Protein AF-A0A8J6AYV1-F1 (afdb_monomer_lite)

Foldseek 3Di:
DQWPDDDPVDTDGHDDQLPLVRVVVRVVVNVDDQADQDEAEDAQNLQQDAQVSSLVSLVSNVVRRVRYDYHYDHAAQLPDPVNVVVQVVCVVVVRGRNNRVQQRDPVSVVVSNVPD

Radius of gyration: 15.77 Å; chains: 1; bounding box: 35×33×42 Å

Organism: Eleutherodactylus coqui (NCBI:txid57060)

Structure (mmCIF, N/CA/C/O backbone):
data_AF-A0A8J6AYV1-F1
#
_entry.id   AF-A0A8J6AYV1-F1
#
loop_
_atom_site.group_PDB
_atom_site.id
_atom_site.type_symbol
_atom_site.label_atom_id
_atom_site.label_alt_id
_atom_site.label_comp_id
_atom_site.label_asym_id
_atom_site.label_entity_id
_atom_site.label_seq_id
_atom_site.pdbx_PDB_ins_code
_atom_site.Cartn_x
_atom_site.Cartn_y
_atom_site.Cartn_z
_atom_site.occupancy
_atom_site.B_iso_or_equiv
_atom_site.auth_seq_id
_atom_site.auth_comp_id
_atom_site.auth_asym_id
_atom_site.auth_atom_id
_atom_site.pdbx_PDB_model_num
ATOM 1 N N . ASP A 1 1 ? 9.248 10.010 -18.805 1.00 72.62 1 ASP A N 1
ATOM 2 C CA . ASP A 1 1 ? 10.232 9.045 -18.300 1.00 72.62 1 ASP A CA 1
ATOM 3 C C . ASP A 1 1 ? 10.097 9.008 -16.784 1.00 72.62 1 ASP A C 1
ATOM 5 O O . ASP A 1 1 ? 10.094 10.080 -16.189 1.00 72.62 1 ASP A O 1
ATOM 9 N N . SER A 1 2 ? 9.815 7.846 -16.189 1.00 89.81 2 SER A N 1
ATOM 10 C CA . SER A 1 2 ? 9.510 7.687 -14.750 1.00 89.81 2 SER A CA 1
ATOM 11 C C . SER A 1 2 ? 10.730 7.286 -13.918 1.00 89.81 2 SER A C 1
ATOM 13 O O . SER A 1 2 ? 10.676 7.320 -12.688 1.00 89.81 2 SER A O 1
ATOM 15 N N . ILE A 1 3 ? 11.827 6.891 -14.568 1.00 94.31 3 ILE A N 1
ATOM 16 C CA . ILE A 1 3 ? 13.072 6.505 -13.905 1.00 94.31 3 ILE A CA 1
ATOM 17 C C . ILE A 1 3 ? 13.834 7.778 -13.527 1.00 94.31 3 ILE A C 1
ATOM 19 O O . ILE A 1 3 ? 14.177 8.593 -14.379 1.00 94.31 3 ILE A O 1
ATOM 23 N N . VAL A 1 4 ? 14.090 7.950 -12.232 1.00 96.69 4 VAL A N 1
ATOM 24 C CA . VAL A 1 4 ? 14.807 9.103 -11.665 1.00 96.69 4 VAL A CA 1
ATOM 25 C C . VAL A 1 4 ? 16.291 8.786 -11.482 1.00 96.69 4 VAL A C 1
ATOM 27 O O . VAL A 1 4 ? 17.139 9.655 -11.673 1.00 96.69 4 VAL A O 1
ATOM 30 N N . LEU A 1 5 ? 16.612 7.540 -11.118 1.00 96.62 5 LEU A N 1
ATOM 31 C CA . LEU A 1 5 ? 17.982 7.053 -10.984 1.00 96.62 5 LEU A CA 1
ATOM 32 C C . LEU A 1 5 ? 18.072 5.613 -11.481 1.00 96.62 5 LEU A C 1
ATOM 34 O O . LEU A 1 5 ? 17.227 4.787 -11.136 1.00 96.62 5 LEU A O 1
ATOM 38 N N . ASP A 1 6 ? 19.116 5.328 -12.255 1.00 96.69 6 ASP A N 1
ATOM 39 C CA . ASP A 1 6 ? 19.379 4.013 -12.827 1.00 96.69 6 ASP A CA 1
ATOM 40 C C . ASP A 1 6 ? 20.814 3.568 -12.520 1.00 96.69 6 ASP A C 1
ATOM 42 O O . ASP A 1 6 ? 21.784 4.228 -12.898 1.00 96.69 6 ASP A O 1
ATOM 46 N N . SER A 1 7 ? 20.941 2.452 -11.809 1.00 96.12 7 SER A N 1
ATOM 47 C CA . SER A 1 7 ? 22.194 1.753 -11.550 1.00 96.12 7 SER A CA 1
ATOM 48 C C . SER A 1 7 ? 21.985 0.238 -11.710 1.00 96.12 7 SER A C 1
ATOM 50 O O . SER A 1 7 ? 20.839 -0.218 -11.683 1.00 96.12 7 SER A O 1
ATOM 52 N N . PRO A 1 8 ? 23.061 -0.562 -11.837 1.00 94.19 8 PRO A N 1
ATOM 53 C CA . PRO A 1 8 ? 22.943 -2.001 -12.086 1.00 94.19 8 PRO A CA 1
ATOM 54 C C . PRO A 1 8 ? 22.059 -2.753 -11.078 1.00 94.19 8 PRO A C 1
ATOM 56 O O . PRO A 1 8 ? 21.262 -3.593 -11.488 1.00 94.19 8 PRO A O 1
ATOM 59 N N . ASP A 1 9 ? 22.154 -2.405 -9.790 1.00 95.25 9 ASP A N 1
ATOM 60 C CA . ASP A 1 9 ? 21.478 -3.114 -8.691 1.00 95.25 9 ASP A CA 1
ATOM 61 C C . ASP A 1 9 ? 20.380 -2.280 -8.007 1.00 95.25 9 ASP A C 1
ATOM 63 O O . ASP A 1 9 ? 19.752 -2.727 -7.047 1.00 95.25 9 ASP A O 1
ATOM 67 N N . TYR A 1 10 ? 20.147 -1.047 -8.466 1.00 96.88 10 TYR A N 1
ATOM 68 C CA . TYR A 1 10 ? 19.178 -0.139 -7.857 1.00 96.88 10 TYR A CA 1
ATOM 69 C C . TYR A 1 10 ? 18.582 0.823 -8.881 1.00 96.88 10 TYR A C 1
ATOM 71 O O . TYR A 1 10 ? 19.307 1.509 -9.605 1.00 96.88 10 TYR A O 1
ATOM 79 N N . LYS A 1 11 ? 17.252 0.920 -8.879 1.00 97.06 11 LYS A N 1
ATOM 80 C CA . LYS A 1 11 ? 16.487 1.863 -9.694 1.00 97.06 11 LYS A CA 1
ATOM 81 C C . LYS A 1 11 ? 15.528 2.648 -8.802 1.00 97.06 11 LYS A C 1
ATOM 83 O O . LYS A 1 11 ? 14.810 2.057 -7.997 1.00 97.06 11 LYS A O 1
ATOM 88 N N . LEU A 1 12 ? 15.500 3.970 -8.965 1.00 97.88 12 LEU A N 1
ATOM 89 C CA . LEU A 1 12 ? 14.529 4.859 -8.324 1.00 97.88 12 LEU A CA 1
ATOM 90 C C . LEU A 1 12 ? 13.486 5.283 -9.354 1.00 97.88 12 LEU A C 1
ATOM 92 O O . LEU A 1 12 ? 13.837 5.837 -10.396 1.00 97.88 12 LEU A O 1
ATOM 96 N N . ILE A 1 13 ? 12.211 5.054 -9.050 1.00 97.88 13 ILE A N 1
ATOM 97 C CA . ILE A 1 13 ? 11.095 5.295 -9.966 1.00 97.88 13 ILE A CA 1
ATOM 98 C C . ILE A 1 13 ? 10.098 6.235 -9.290 1.00 97.88 13 ILE A C 1
ATOM 100 O O . ILE A 1 13 ? 9.640 5.966 -8.181 1.00 97.88 13 ILE A O 1
ATOM 104 N N . GLY A 1 14 ? 9.764 7.337 -9.960 1.00 97.75 14 GLY A N 1
ATOM 105 C CA . GLY A 1 14 ? 8.709 8.252 -9.537 1.00 97.75 14 GLY A CA 1
ATOM 106 C C . GLY A 1 14 ? 7.379 7.860 -10.173 1.00 97.75 14 GLY A C 1
ATOM 107 O O . GLY A 1 14 ? 7.222 7.983 -11.387 1.00 97.75 14 GLY A O 1
ATOM 108 N N . VAL A 1 15 ? 6.426 7.396 -9.365 1.00 97.38 15 VAL A N 1
ATOM 109 C CA . VAL A 1 15 ? 5.090 6.993 -9.826 1.00 97.38 15 VAL A CA 1
ATOM 110 C C . VAL A 1 15 ? 4.059 7.117 -8.700 1.00 97.38 15 VAL A C 1
ATOM 112 O O . VAL A 1 15 ? 4.396 6.933 -7.530 1.00 97.38 15 VAL A O 1
ATOM 115 N N . ASP A 1 16 ? 2.807 7.443 -9.040 1.00 96.94 16 ASP A N 1
ATOM 116 C CA . ASP A 1 16 ? 1.682 7.348 -8.101 1.00 96.94 16 ASP A CA 1
ATOM 117 C C . ASP A 1 16 ? 1.295 5.873 -7.940 1.00 96.94 16 ASP A C 1
ATOM 119 O O . ASP A 1 16 ? 0.792 5.253 -8.872 1.00 96.94 16 ASP A O 1
ATOM 123 N N . LEU A 1 17 ? 1.501 5.315 -6.745 1.00 97.12 17 LEU A N 1
ATOM 124 C CA . LEU A 1 17 ? 1.158 3.923 -6.446 1.00 97.12 17 LEU A CA 1
ATOM 125 C C . LEU A 1 17 ? -0.330 3.619 -6.625 1.00 97.12 17 LEU A C 1
ATOM 127 O O . LEU A 1 17 ? -0.684 2.474 -6.870 1.00 97.12 17 LEU A O 1
ATOM 131 N 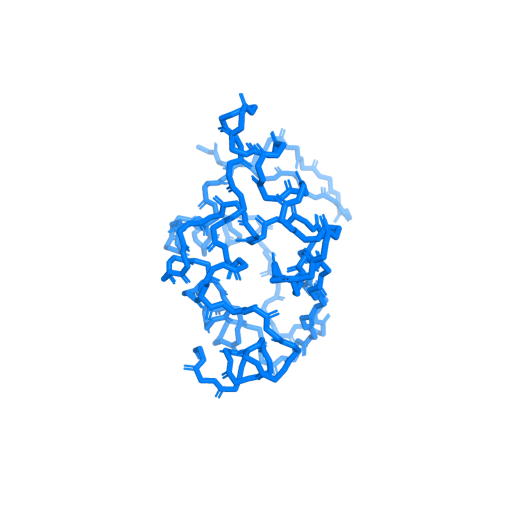N . GLY A 1 18 ? -1.214 4.608 -6.487 1.00 95.62 18 GLY A N 1
ATOM 132 C CA . GLY A 1 18 ? -2.641 4.376 -6.672 1.00 95.62 18 GLY A CA 1
ATOM 133 C C . GLY A 1 18 ? -3.060 4.235 -8.138 1.00 95.62 18 GLY A C 1
ATOM 134 O O . GLY A 1 18 ? -4.245 4.025 -8.391 1.00 95.62 18 GLY A O 1
ATOM 135 N N . ASP A 1 19 ? -2.159 4.459 -9.093 1.00 97.56 19 ASP A N 1
ATOM 136 C CA . ASP A 1 19 ? -2.364 4.209 -10.519 1.00 97.56 19 ASP A CA 1
ATOM 137 C C . ASP A 1 19 ? -1.550 2.969 -10.910 1.00 97.56 19 ASP A C 1
ATOM 139 O O . ASP A 1 19 ? -0.360 3.035 -11.228 1.00 97.56 19 ASP A O 1
ATOM 143 N N . VAL A 1 20 ? -2.195 1.805 -10.814 1.00 98.00 20 VAL A N 1
ATOM 144 C CA . VAL A 1 20 ? -1.535 0.511 -11.029 1.00 98.00 20 VAL A CA 1
ATOM 145 C C . VAL A 1 20 ? -1.085 0.308 -12.478 1.00 98.00 20 VAL A C 1
ATOM 147 O O . VAL A 1 20 ? -0.098 -0.388 -12.705 1.00 98.00 20 VAL A O 1
ATOM 150 N N . ASP A 1 21 ? -1.739 0.951 -13.447 1.00 97.81 21 ASP A N 1
ATOM 151 C CA . ASP A 1 21 ? -1.356 0.871 -14.860 1.00 97.81 21 ASP A CA 1
ATOM 152 C C . ASP A 1 21 ? -0.085 1.692 -15.125 1.00 97.81 21 ASP A C 1
ATOM 154 O O . ASP A 1 21 ? 0.837 1.238 -15.819 1.00 97.81 21 ASP A O 1
ATOM 158 N N . ALA A 1 22 ? 0.006 2.883 -14.521 1.00 97.56 22 ALA A N 1
ATOM 159 C CA . ALA A 1 22 ? 1.224 3.686 -14.543 1.00 97.56 22 ALA A CA 1
ATOM 160 C C . ALA A 1 22 ? 2.379 2.980 -13.816 1.00 97.56 22 ALA A C 1
ATOM 162 O O . ALA A 1 22 ? 3.507 2.983 -14.315 1.00 97.56 22 ALA A O 1
ATOM 163 N N . LEU A 1 23 ? 2.105 2.339 -12.674 1.00 97.62 23 LEU A N 1
ATOM 164 C CA . LEU A 1 23 ? 3.080 1.546 -11.921 1.00 97.62 23 LEU A CA 1
ATOM 165 C C . LEU A 1 23 ? 3.617 0.363 -12.740 1.00 97.62 23 LEU A C 1
ATOM 167 O O . LEU A 1 23 ? 4.836 0.192 -12.817 1.00 97.62 23 LEU A O 1
ATOM 171 N N . ASP A 1 24 ? 2.742 -0.418 -13.384 1.00 97.75 24 ASP A N 1
ATOM 172 C CA . ASP A 1 24 ? 3.143 -1.549 -14.234 1.00 97.75 24 ASP A CA 1
ATOM 173 C C . ASP A 1 24 ? 4.041 -1.082 -15.384 1.00 97.75 24 ASP A C 1
ATOM 175 O O . ASP A 1 24 ? 5.137 -1.610 -15.585 1.00 97.75 24 ASP A O 1
ATOM 179 N N . SER A 1 25 ? 3.616 -0.020 -16.074 1.00 97.56 25 SER A N 1
ATOM 180 C CA . SER A 1 25 ? 4.352 0.572 -17.193 1.00 97.56 25 SER A CA 1
ATOM 181 C C . SER A 1 25 ? 5.727 1.089 -16.763 1.00 97.56 25 SER A C 1
ATOM 183 O O . SER A 1 25 ? 6.724 0.855 -17.449 1.00 97.56 25 SER A O 1
ATOM 185 N N . ALA A 1 26 ? 5.802 1.762 -15.611 1.00 97.31 26 ALA A N 1
ATOM 186 C CA . ALA A 1 26 ? 7.044 2.307 -15.074 1.00 97.31 26 ALA A CA 1
ATOM 187 C C . ALA A 1 26 ? 8.037 1.204 -14.675 1.00 97.31 26 ALA A C 1
ATOM 189 O O . ALA A 1 26 ? 9.230 1.311 -14.961 1.00 97.31 26 ALA A O 1
ATOM 190 N N . LEU A 1 27 ? 7.554 0.124 -14.057 1.00 97.12 27 LEU A N 1
ATOM 191 C CA . LEU A 1 27 ? 8.382 -1.026 -13.690 1.00 97.12 27 LEU A CA 1
ATOM 192 C C . LEU A 1 27 ? 8.833 -1.833 -14.914 1.00 97.12 27 LEU A C 1
ATOM 194 O O . LEU A 1 27 ? 9.982 -2.275 -14.968 1.00 97.12 27 LEU A O 1
ATOM 198 N N . ALA A 1 28 ? 7.970 -1.983 -15.922 1.00 96.44 28 ALA A N 1
ATOM 199 C CA . ALA A 1 28 ? 8.332 -2.602 -17.194 1.00 96.44 28 ALA A CA 1
ATOM 200 C C . ALA A 1 28 ? 9.422 -1.799 -17.922 1.00 96.44 28 ALA A C 1
ATOM 202 O O . ALA A 1 28 ? 10.399 -2.382 -18.394 1.00 96.44 28 ALA A O 1
ATOM 203 N N . ALA A 1 29 ? 9.306 -0.466 -17.955 1.00 95.75 29 ALA A N 1
ATOM 204 C CA . ALA A 1 29 ? 10.335 0.420 -18.504 1.00 95.75 29 ALA A CA 1
ATOM 205 C C . ALA A 1 29 ? 11.664 0.319 -17.734 1.00 95.75 29 ALA A C 1
ATOM 207 O O . ALA A 1 29 ? 12.736 0.411 -18.326 1.00 95.75 29 ALA A O 1
ATOM 208 N N . ALA A 1 30 ? 11.599 0.049 -16.428 1.00 95.75 30 ALA A N 1
ATOM 209 C CA . ALA A 1 30 ? 12.755 -0.232 -15.583 1.00 95.75 30 ALA A CA 1
ATOM 210 C C . ALA A 1 30 ? 13.327 -1.655 -15.753 1.00 95.75 30 ALA A C 1
ATOM 212 O O . ALA A 1 30 ? 14.235 -2.032 -15.011 1.00 95.75 30 ALA A O 1
ATOM 213 N N . ALA A 1 31 ? 12.834 -2.435 -16.721 1.00 94.50 31 ALA A N 1
ATOM 214 C CA . ALA A 1 31 ? 13.286 -3.789 -17.033 1.00 94.50 31 ALA A CA 1
ATOM 215 C C . ALA A 1 31 ? 13.226 -4.758 -15.835 1.00 94.50 31 ALA A C 1
ATOM 217 O O . ALA A 1 31 ? 14.094 -5.621 -15.674 1.00 94.50 31 ALA A O 1
ATOM 218 N N . ILE A 1 32 ? 12.201 -4.629 -14.983 1.00 9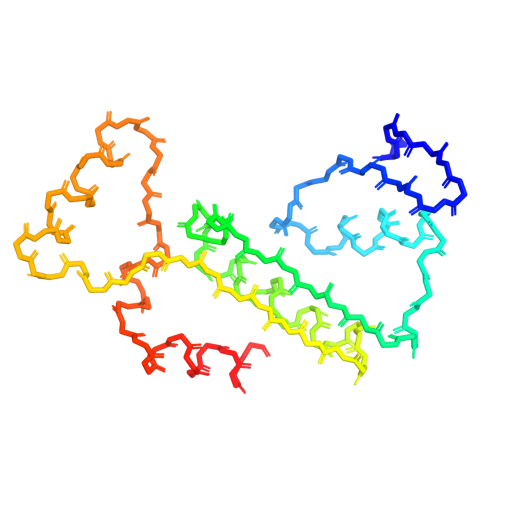5.25 32 ILE A N 1
ATOM 219 C CA . ILE A 1 32 ? 11.987 -5.574 -13.883 1.00 95.25 32 ILE A CA 1
ATOM 220 C C . ILE A 1 32 ? 11.772 -7.000 -14.419 1.00 95.25 32 ILE A C 1
ATOM 222 O O . ILE A 1 32 ? 11.135 -7.215 -15.452 1.00 95.25 32 ILE A O 1
ATOM 226 N N . THR A 1 33 ? 12.285 -7.996 -13.698 1.00 95.19 33 THR A N 1
ATOM 227 C CA . THR A 1 33 ? 12.050 -9.413 -14.007 1.00 95.19 33 THR A CA 1
ATOM 228 C C . THR A 1 33 ? 10.892 -9.933 -13.164 1.00 95.19 33 THR A C 1
ATOM 230 O O . THR A 1 33 ? 11.034 -10.106 -11.961 1.00 95.19 33 THR A O 1
ATOM 233 N N . TRP A 1 34 ? 9.745 -10.198 -13.783 1.00 95.62 34 TRP A N 1
ATOM 234 C CA . TRP A 1 34 ? 8.512 -10.543 -13.061 1.00 95.62 34 TRP A CA 1
ATOM 235 C C . TRP A 1 34 ? 8.518 -11.940 -12.418 1.00 95.62 34 TRP A C 1
ATOM 237 O O . TRP A 1 34 ? 7.888 -12.148 -11.383 1.00 95.62 34 TRP A O 1
ATOM 247 N N . ASP A 1 35 ? 9.250 -12.894 -13.000 1.00 95.12 35 ASP A N 1
ATOM 248 C CA . ASP A 1 35 ? 9.230 -14.302 -12.572 1.00 95.12 35 ASP A CA 1
ATOM 249 C C . ASP A 1 35 ? 10.209 -14.627 -11.430 1.00 95.12 35 ASP A C 1
ATOM 251 O O . ASP A 1 35 ? 10.226 -15.752 -10.913 1.00 95.12 35 ASP A O 1
ATOM 255 N N . CYS A 1 36 ? 11.046 -13.670 -11.017 1.00 95.94 36 CYS A N 1
ATOM 256 C CA . CYS A 1 36 ? 11.993 -13.896 -9.932 1.00 95.94 36 CYS A CA 1
ATOM 257 C C . CYS A 1 36 ? 11.300 -13.822 -8.555 1.00 95.94 36 CYS A C 1
ATOM 259 O O . CYS A 1 36 ? 10.280 -13.142 -8.392 1.00 95.94 36 CYS A O 1
ATOM 261 N N . PRO A 1 37 ? 11.828 -14.520 -7.529 1.00 97.94 37 PRO A N 1
ATOM 262 C CA . PRO A 1 37 ? 11.355 -14.343 -6.163 1.00 97.94 37 PRO A CA 1
ATOM 263 C C . PRO A 1 37 ? 11.431 -12.869 -5.753 1.00 97.94 37 PRO A C 1
ATOM 265 O O . PRO A 1 37 ? 12.520 -12.303 -5.703 1.00 97.94 37 PRO A O 1
ATOM 268 N N . THR A 1 38 ? 10.281 -12.263 -5.461 1.00 98.19 38 THR A N 1
ATOM 269 C CA . THR A 1 38 ? 10.178 -10.817 -5.217 1.00 98.19 38 THR A CA 1
ATOM 270 C C . THR A 1 38 ? 9.637 -10.540 -3.819 1.00 98.19 38 THR A C 1
ATOM 272 O O . THR A 1 38 ? 8.624 -11.103 -3.402 1.00 98.19 38 THR A O 1
ATOM 275 N N . LEU A 1 39 ? 10.298 -9.649 -3.085 1.00 98.38 39 LEU A N 1
ATOM 276 C CA . LEU A 1 39 ? 9.776 -9.083 -1.845 1.00 98.38 39 LEU A CA 1
ATOM 277 C C . LEU A 1 39 ? 9.173 -7.711 -2.150 1.00 98.38 39 LEU A C 1
ATOM 279 O O . LEU A 1 39 ? 9.879 -6.827 -2.627 1.00 98.38 39 LEU A O 1
ATOM 283 N N . LEU A 1 40 ? 7.892 -7.530 -1.839 1.00 98.44 40 LEU A N 1
ATOM 284 C CA . LEU A 1 40 ? 7.240 -6.225 -1.827 1.00 98.44 40 LEU A CA 1
ATOM 285 C C . LEU A 1 40 ? 7.120 -5.751 -0.381 1.00 98.44 40 LEU A C 1
ATOM 287 O O . LEU A 1 40 ? 6.624 -6.488 0.472 1.00 98.44 40 LEU A O 1
ATOM 291 N N . LEU A 1 41 ? 7.573 -4.530 -0.112 1.00 98.56 41 LEU A N 1
ATOM 292 C CA . LEU A 1 41 ? 7.543 -3.923 1.214 1.00 98.56 41 LEU A CA 1
ATOM 293 C C . LEU A 1 41 ? 6.743 -2.622 1.166 1.00 98.56 41 LEU A C 1
ATOM 295 O O . LEU A 1 41 ? 7.103 -1.697 0.441 1.00 98.56 41 LEU A O 1
ATOM 299 N N . ALA A 1 42 ? 5.685 -2.548 1.970 1.00 98.25 42 ALA A N 1
ATOM 300 C CA . ALA A 1 42 ? 4.945 -1.321 2.225 1.00 98.25 42 ALA A CA 1
ATOM 301 C C . ALA A 1 42 ? 5.053 -0.971 3.714 1.00 98.25 42 ALA A C 1
ATOM 303 O O . ALA A 1 42 ? 4.322 -1.503 4.552 1.00 98.25 42 ALA A O 1
ATOM 304 N N . GLU A 1 43 ? 5.985 -0.080 4.039 1.00 98.38 43 GLU A N 1
ATOM 305 C CA . GLU A 1 43 ? 6.255 0.368 5.405 1.00 98.38 43 GLU A CA 1
ATOM 306 C C . GLU A 1 43 ? 5.608 1.736 5.652 1.00 98.38 43 GLU A C 1
ATOM 308 O O . GLU A 1 43 ? 6.128 2.769 5.241 1.00 98.38 43 GLU A O 1
ATOM 313 N N . VAL A 1 44 ? 4.436 1.733 6.292 1.00 97.56 44 VAL A N 1
ATOM 314 C CA . VAL A 1 44 ? 3.582 2.909 6.534 1.00 97.56 44 VAL A CA 1
ATOM 315 C C . VAL A 1 44 ? 3.292 3.670 5.233 1.00 97.56 44 VAL A C 1
ATOM 317 O O . VAL A 1 44 ? 3.456 4.882 5.142 1.00 97.56 44 VAL A O 1
ATOM 320 N N . VAL A 1 45 ? 2.887 2.935 4.191 1.00 97.69 45 VAL A N 1
ATOM 321 C CA . VAL A 1 45 ? 2.600 3.491 2.854 1.00 97.69 45 VAL A CA 1
ATOM 322 C C . VAL A 1 45 ? 1.111 3.408 2.531 1.00 97.69 45 VAL A C 1
ATOM 324 O O . VAL A 1 45 ? 0.453 4.432 2.340 1.00 97.69 45 VAL A O 1
ATOM 327 N N . LEU A 1 46 ? 0.558 2.189 2.494 1.00 97.88 46 LEU A N 1
ATOM 328 C CA . LEU A 1 46 ? -0.817 1.957 2.038 1.00 97.88 46 LEU A CA 1
ATOM 329 C C . LEU A 1 46 ? -1.857 2.628 2.942 1.00 97.88 46 LEU A C 1
ATOM 331 O O . LEU A 1 46 ? -2.937 2.974 2.471 1.00 97.88 46 LEU A O 1
ATOM 335 N N . CYS A 1 47 ? -1.533 2.869 4.213 1.00 97.31 47 CYS A N 1
ATOM 336 C CA . CYS A 1 47 ? -2.407 3.524 5.180 1.00 97.31 47 CYS A CA 1
ATOM 337 C C . CYS A 1 47 ? -2.855 4.935 4.789 1.00 97.31 47 CYS A C 1
ATOM 339 O O . CYS A 1 47 ? -3.905 5.371 5.256 1.00 97.31 47 CYS A O 1
ATOM 341 N N . TYR A 1 48 ? -2.107 5.644 3.940 1.00 97.31 48 TYR A N 1
ATOM 342 C CA . TYR A 1 48 ? -2.448 7.005 3.504 1.00 97.31 48 TYR A CA 1
ATOM 343 C C . TYR A 1 48 ? -3.272 7.056 2.217 1.00 97.31 48 TYR A C 1
ATOM 345 O O . TYR A 1 48 ? -3.847 8.095 1.883 1.00 97.31 48 TYR A O 1
ATOM 353 N N . MET A 1 49 ? -3.314 5.954 1.476 1.00 97.38 49 MET A N 1
ATOM 354 C CA . MET A 1 49 ? -4.000 5.864 0.195 1.00 97.38 49 MET A CA 1
ATOM 355 C C . MET A 1 49 ? -5.506 5.692 0.386 1.00 97.38 49 MET A C 1
ATOM 357 O O . MET A 1 49 ? -5.985 5.310 1.451 1.00 97.38 49 MET A O 1
ATOM 361 N N . ASP A 1 50 ? -6.274 5.935 -0.674 1.00 97.00 50 ASP A N 1
ATOM 362 C CA . ASP A 1 50 ? -7.656 5.471 -0.699 1.00 97.00 50 ASP A CA 1
ATOM 363 C C . ASP A 1 50 ? -7.711 3.935 -0.481 1.00 97.00 50 ASP A C 1
ATOM 365 O O . ASP A 1 50 ? -6.904 3.212 -1.085 1.00 97.00 50 ASP A O 1
ATOM 369 N N . PRO A 1 51 ? -8.607 3.411 0.381 1.00 96.75 51 PRO A N 1
ATOM 370 C CA . PRO A 1 51 ? -8.659 1.981 0.686 1.00 96.75 51 PRO A CA 1
ATOM 371 C C . PRO A 1 51 ? -8.914 1.089 -0.534 1.00 96.75 51 PRO A C 1
ATOM 373 O O . PRO A 1 51 ? -8.369 -0.014 -0.583 1.00 96.75 51 PRO A O 1
ATOM 376 N N . ALA A 1 52 ? -9.685 1.549 -1.527 1.00 97.12 52 ALA A N 1
ATOM 377 C CA . ALA A 1 52 ? -9.903 0.791 -2.757 1.00 97.12 52 ALA A CA 1
ATOM 378 C C . ALA A 1 52 ? -8.617 0.761 -3.591 1.00 97.12 52 ALA A C 1
ATOM 380 O O . ALA A 1 52 ? -8.080 -0.315 -3.835 1.00 97.12 52 ALA A O 1
ATOM 381 N N . ARG A 1 53 ? -8.025 1.932 -3.876 1.00 97.94 53 ARG A N 1
ATOM 382 C CA . ARG A 1 53 ? -6.778 2.028 -4.667 1.00 97.94 53 ARG A CA 1
ATOM 383 C C . ARG A 1 53 ? -5.621 1.244 -4.048 1.00 97.94 53 ARG A C 1
ATOM 385 O O . ARG A 1 53 ? -4.854 0.594 -4.744 1.00 97.94 53 ARG A O 1
ATOM 392 N N . SER A 1 54 ? -5.469 1.286 -2.727 1.00 97.75 54 SER A N 1
ATOM 393 C CA . SER A 1 54 ? -4.415 0.513 -2.056 1.00 97.75 54 SER A CA 1
ATOM 394 C C . SER A 1 54 ? -4.690 -0.988 -2.030 1.00 97.75 54 SER A C 1
ATOM 396 O O . SER A 1 54 ? -3.756 -1.776 -1.932 1.00 97.75 54 SER A O 1
ATOM 398 N N . THR A 1 55 ? -5.955 -1.405 -2.102 1.00 98.12 55 THR A N 1
ATOM 399 C CA . THR A 1 55 ? -6.315 -2.817 -2.301 1.00 98.12 55 THR A CA 1
ATOM 400 C C . THR A 1 55 ? -6.018 -3.246 -3.737 1.00 98.12 55 THR A C 1
ATOM 402 O O . THR A 1 55 ? -5.441 -4.314 -3.926 1.00 98.12 55 THR A O 1
ATOM 405 N N . ASP A 1 56 ? -6.252 -2.376 -4.723 1.00 98.25 56 ASP A N 1
ATOM 406 C CA . ASP A 1 56 ? -5.868 -2.627 -6.117 1.00 98.25 56 ASP A CA 1
ATOM 407 C C . ASP A 1 56 ? -4.358 -2.851 -6.266 1.00 98.25 56 ASP A C 1
ATOM 409 O O . ASP A 1 56 ? -3.953 -3.738 -7.013 1.00 98.25 56 ASP A O 1
ATOM 413 N N . VAL A 1 57 ? -3.516 -2.123 -5.516 1.00 98.44 57 VAL A N 1
ATOM 414 C CA . VAL A 1 57 ? -2.056 -2.357 -5.477 1.00 98.44 57 VAL A CA 1
ATOM 415 C C . VAL A 1 57 ? -1.721 -3.764 -4.984 1.00 98.44 57 VAL A C 1
ATOM 417 O O . VAL A 1 57 ? -0.863 -4.432 -5.564 1.00 98.44 57 VAL A O 1
ATOM 420 N N . ILE A 1 58 ? -2.394 -4.239 -3.931 1.00 98.38 58 ILE A N 1
ATOM 421 C CA . ILE A 1 58 ? -2.181 -5.594 -3.403 1.00 98.38 58 ILE A CA 1
ATOM 422 C C . ILE A 1 58 ? -2.563 -6.623 -4.472 1.00 98.38 58 ILE A C 1
ATOM 424 O O . ILE A 1 58 ? -1.736 -7.466 -4.826 1.00 98.38 58 ILE A O 1
ATOM 428 N N . GLY A 1 59 ? -3.763 -6.511 -5.045 1.00 98.19 59 GLY A N 1
ATOM 429 C CA . GLY A 1 59 ? -4.246 -7.423 -6.081 1.00 98.19 59 GLY A CA 1
ATOM 430 C C . GLY A 1 59 ? -3.377 -7.404 -7.339 1.00 98.19 59 GLY A C 1
ATOM 431 O O . GLY A 1 59 ? -3.031 -8.452 -7.889 1.00 98.19 59 GLY A O 1
ATOM 432 N N . TRP A 1 60 ? -2.961 -6.216 -7.783 1.00 98.31 60 TRP A N 1
ATOM 433 C CA . TRP A 1 60 ? -2.022 -6.046 -8.891 1.00 98.31 60 TRP A CA 1
ATOM 434 C C . TRP A 1 60 ? -0.701 -6.761 -8.601 1.00 98.31 60 TRP A C 1
ATOM 436 O O . TRP A 1 60 ? -0.245 -7.550 -9.429 1.00 98.31 60 TRP A O 1
ATOM 446 N N . SER A 1 61 ? -0.128 -6.578 -7.408 1.00 97.75 61 SER A N 1
ATOM 447 C CA . SER A 1 61 ? 1.141 -7.215 -7.053 1.00 97.75 61 SER A CA 1
ATOM 448 C C . SER A 1 61 ? 1.050 -8.744 -7.043 1.00 97.75 61 SER A C 1
ATOM 450 O O . SER A 1 61 ? 1.949 -9.415 -7.552 1.00 97.75 61 SER A O 1
ATOM 452 N N . ALA A 1 62 ? -0.062 -9.299 -6.552 1.00 96.81 62 ALA A N 1
ATOM 453 C CA . ALA A 1 62 ? -0.307 -10.736 -6.546 1.00 96.81 62 ALA A CA 1
ATOM 454 C C . ALA A 1 62 ? -0.421 -11.306 -7.970 1.00 96.81 62 ALA A C 1
ATOM 456 O O . ALA A 1 62 ? 0.100 -12.386 -8.247 1.00 96.81 62 ALA A O 1
ATOM 457 N N . ARG A 1 63 ? -1.055 -10.567 -8.893 1.00 96.88 63 ARG A N 1
ATOM 458 C CA . ARG A 1 63 ? -1.149 -10.953 -10.311 1.00 96.88 63 ARG A CA 1
ATOM 459 C C . ARG A 1 63 ? 0.191 -10.852 -11.032 1.00 96.88 63 ARG A C 1
ATOM 461 O O . ARG A 1 63 ? 0.474 -11.673 -11.901 1.00 96.88 63 ARG A O 1
ATOM 468 N N . ARG A 1 64 ? 0.994 -9.835 -10.709 1.00 97.25 64 ARG A N 1
ATOM 469 C CA . ARG A 1 64 ? 2.197 -9.507 -11.478 1.00 97.25 64 ARG A CA 1
ATOM 470 C C . ARG A 1 64 ? 3.448 -10.254 -11.029 1.00 97.25 64 ARG A C 1
ATOM 472 O O . ARG A 1 64 ? 4.297 -10.542 -11.868 1.00 97.25 64 ARG A O 1
ATOM 479 N N . PHE A 1 65 ? 3.534 -10.609 -9.749 1.00 97.38 65 PHE A N 1
ATOM 480 C CA . PHE A 1 65 ? 4.663 -11.334 -9.171 1.00 97.38 65 PHE A CA 1
ATOM 481 C C . PHE A 1 65 ? 4.218 -12.711 -8.649 1.00 97.38 65 PHE A C 1
ATOM 483 O O . PHE A 1 65 ? 3.888 -12.843 -7.464 1.00 97.38 65 PHE A O 1
ATOM 490 N N . PRO A 1 66 ? 4.246 -13.771 -9.483 1.00 95.31 66 PRO A N 1
ATOM 491 C CA . PRO A 1 66 ? 3.732 -15.096 -9.117 1.00 95.31 66 PRO A CA 1
ATOM 492 C C . PRO A 1 66 ? 4.498 -15.756 -7.959 1.00 95.31 66 PRO A C 1
ATOM 494 O O . PRO A 1 66 ? 3.985 -16.654 -7.293 1.00 95.31 66 PRO A O 1
ATOM 497 N N . ARG A 1 67 ? 5.740 -15.325 -7.708 1.00 96.75 67 ARG A N 1
ATOM 498 C CA . ARG A 1 67 ? 6.609 -15.820 -6.631 1.00 96.75 67 ARG A CA 1
ATOM 499 C C . ARG A 1 67 ? 6.952 -14.704 -5.650 1.00 96.75 67 ARG A C 1
ATOM 501 O O . ARG A 1 67 ? 8.125 -14.402 -5.438 1.00 96.75 67 ARG A O 1
ATOM 508 N N . SER A 1 68 ? 5.939 -14.083 -5.060 1.00 97.12 68 SER A N 1
ATOM 509 C CA . SER A 1 68 ? 6.134 -12.934 -4.177 1.00 97.12 68 SER A CA 1
ATOM 510 C C . SER A 1 68 ? 5.854 -13.197 -2.700 1.00 97.12 68 SER A C 1
ATOM 512 O O . SER A 1 68 ? 5.146 -14.128 -2.304 1.00 97.12 68 SER A O 1
ATOM 514 N N . ARG A 1 69 ? 6.432 -12.331 -1.866 1.00 97.94 69 ARG A N 1
ATOM 515 C CA . ARG A 1 69 ? 5.990 -12.074 -0.496 1.00 97.94 69 ARG A CA 1
ATOM 516 C C . ARG A 1 69 ? 5.689 -10.592 -0.367 1.00 97.94 69 ARG A C 1
ATOM 518 O O . ARG A 1 69 ? 6.517 -9.773 -0.750 1.00 97.94 69 ARG A O 1
ATOM 525 N N . PHE A 1 70 ? 4.531 -10.270 0.195 1.00 98.44 70 PHE A N 1
ATOM 526 C CA . PHE A 1 70 ? 4.167 -8.902 0.530 1.00 98.44 70 PHE A CA 1
ATOM 527 C C . PHE A 1 70 ? 4.280 -8.720 2.043 1.00 98.44 70 PHE A C 1
ATOM 529 O O . PHE A 1 70 ? 3.672 -9.470 2.807 1.00 98.44 70 PHE A O 1
ATOM 536 N N . VAL A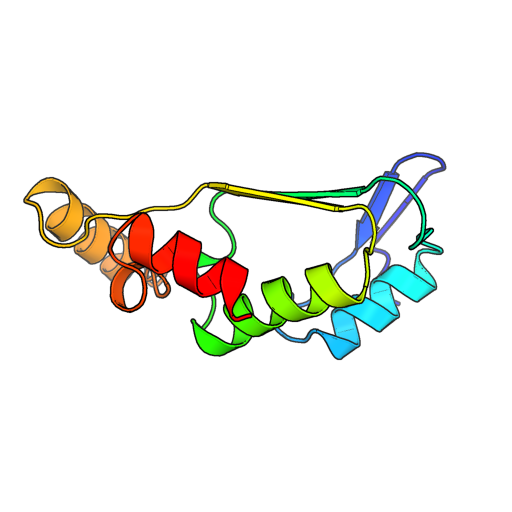 1 71 ? 5.065 -7.736 2.472 1.00 98.44 71 VAL A N 1
ATOM 537 C CA . VAL A 1 71 ? 5.203 -7.340 3.873 1.00 98.44 71 VAL A CA 1
ATOM 538 C C . VAL A 1 71 ? 4.562 -5.973 4.043 1.00 98.44 71 VAL A C 1
ATOM 540 O O . VAL A 1 71 ? 4.996 -4.989 3.446 1.00 98.44 71 VAL A O 1
ATOM 543 N N . LEU A 1 72 ? 3.514 -5.933 4.861 1.00 98.19 72 LEU A N 1
ATOM 544 C CA . LEU A 1 72 ? 2.810 -4.715 5.225 1.00 98.19 72 LEU A CA 1
ATOM 545 C C . LEU A 1 72 ? 3.088 -4.389 6.691 1.00 98.19 72 LEU A C 1
ATOM 547 O O . LEU A 1 72 ? 2.875 -5.228 7.566 1.00 98.19 72 LEU A O 1
ATOM 551 N N . TYR A 1 73 ? 3.519 -3.159 6.946 1.00 97.69 73 TYR A N 1
ATOM 552 C CA . TYR A 1 73 ? 3.619 -2.591 8.284 1.00 97.69 73 TYR A CA 1
ATOM 553 C C . TYR A 1 73 ? 2.823 -1.287 8.321 1.00 97.69 73 TYR A C 1
ATOM 555 O O . TYR A 1 73 ? 3.210 -0.312 7.684 1.00 97.69 73 TYR A O 1
ATOM 563 N N . GLU A 1 74 ? 1.696 -1.268 9.033 1.00 97.31 74 GLU A N 1
ATOM 564 C CA . GLU A 1 74 ? 0.860 -0.074 9.190 1.00 97.31 74 GLU A CA 1
ATOM 565 C C . GLU A 1 74 ? 0.027 -0.108 10.480 1.00 97.31 74 GLU A C 1
ATOM 567 O O . GLU A 1 74 ? 0.030 -1.093 11.221 1.00 97.31 74 GLU A O 1
ATOM 572 N N . GLN A 1 75 ? -0.655 1.000 10.778 1.00 96.69 75 GLN A N 1
ATOM 573 C CA . GLN A 1 75 ? -1.454 1.163 11.990 1.00 96.69 75 GLN A CA 1
ATOM 574 C C . GLN A 1 75 ? -2.748 0.333 11.952 1.00 96.69 75 GLN A C 1
ATOM 576 O O . GLN A 1 75 ? -3.382 0.184 10.910 1.00 96.69 75 GLN A O 1
ATOM 581 N N . PHE A 1 76 ? -3.175 -0.140 13.123 1.00 95.19 76 PHE A N 1
ATOM 582 C CA . PHE A 1 76 ? -4.442 -0.839 13.357 1.00 95.19 76 PHE A CA 1
ATOM 583 C C . PHE A 1 76 ? -5.009 -0.435 14.734 1.00 95.19 76 PHE A C 1
ATOM 585 O O . PHE A 1 76 ? -4.390 0.360 15.440 1.00 95.19 76 PHE A 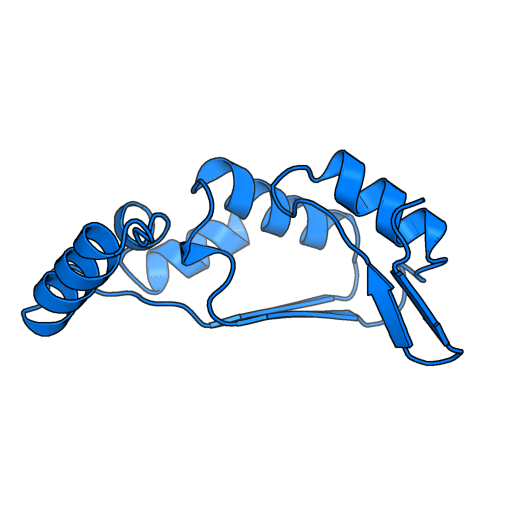O 1
ATOM 592 N N . SER A 1 77 ? -6.172 -0.968 15.112 1.00 95.56 77 SER A N 1
ATOM 593 C CA . SER A 1 77 ? -6.873 -0.711 16.381 1.00 95.56 77 SER A CA 1
ATOM 594 C C . SER A 1 77 ? -7.178 0.775 16.636 1.00 95.56 77 SER A C 1
ATOM 596 O O . SER A 1 77 ? -6.693 1.349 17.609 1.00 95.56 77 SER A O 1
ATOM 598 N N . PRO A 1 78 ? -8.006 1.430 15.799 1.00 96.44 78 PRO A N 1
ATOM 599 C CA . PRO A 1 78 ? -8.310 2.854 15.960 1.00 96.44 78 PRO A CA 1
ATOM 600 C C . PRO A 1 78 ? -9.214 3.157 17.167 1.00 96.44 78 PRO A C 1
ATOM 602 O O . PRO A 1 78 ? -9.340 4.317 17.552 1.00 96.44 78 PRO A O 1
ATOM 605 N N . ASP A 1 79 ? -9.853 2.138 17.744 1.00 95.19 79 ASP A N 1
ATOM 606 C CA . ASP A 1 79 ? -10.930 2.313 18.720 1.00 95.19 79 ASP A CA 1
ATOM 607 C C . ASP A 1 79 ? -10.446 2.374 20.174 1.00 95.19 79 ASP A C 1
ATOM 609 O O . ASP A 1 79 ? -11.196 2.819 21.046 1.00 95.19 79 ASP A O 1
ATOM 613 N N . ASP A 1 80 ? -9.210 1.949 20.456 1.00 95.75 80 ASP A N 1
ATOM 614 C CA . ASP A 1 80 ? -8.641 2.075 21.798 1.00 95.75 80 ASP A CA 1
ATOM 615 C C . ASP A 1 80 ? -8.207 3.523 22.103 1.00 95.75 80 ASP A C 1
ATOM 617 O O . ASP A 1 80 ? -8.181 4.397 21.232 1.00 95.75 80 ASP A O 1
ATOM 621 N N . ALA A 1 81 ? -7.889 3.805 23.369 1.00 98.00 81 ALA A N 1
ATOM 622 C CA . ALA A 1 81 ? -7.538 5.160 23.797 1.00 98.00 81 ALA A CA 1
ATOM 623 C C . ALA A 1 81 ? -6.320 5.732 23.044 1.00 98.00 81 ALA A C 1
ATOM 625 O O . ALA A 1 81 ? -6.268 6.935 22.791 1.00 98.00 81 ALA A O 1
ATOM 626 N N . PHE A 1 82 ? -5.353 4.889 22.672 1.00 97.62 82 PHE A N 1
ATOM 627 C CA . PHE A 1 82 ? -4.194 5.313 21.893 1.00 97.62 82 PHE A CA 1
ATOM 628 C C . PHE A 1 82 ? -4.570 5.522 20.421 1.00 97.62 82 PHE A C 1
ATOM 630 O O . PHE A 1 82 ? -4.221 6.550 19.839 1.00 97.62 82 PHE A O 1
ATOM 637 N N . GLY A 1 83 ? -5.329 4.594 19.840 1.00 97.38 83 GLY A N 1
ATOM 638 C CA . GLY A 1 83 ? -5.815 4.627 18.467 1.00 97.38 83 GLY A CA 1
ATOM 639 C C . GLY A 1 83 ? -6.618 5.887 18.161 1.00 97.38 83 GLY A C 1
ATOM 640 O O . GLY A 1 83 ? -6.369 6.545 17.150 1.00 97.38 83 GLY A O 1
ATOM 641 N N . GLN A 1 84 ? -7.496 6.301 19.075 1.00 97.88 84 GLN A N 1
ATOM 642 C CA . GLN A 1 84 ? -8.288 7.523 18.915 1.00 97.88 84 GLN A CA 1
ATOM 643 C C . GLN A 1 84 ? -7.403 8.776 18.869 1.00 97.88 84 GLN A C 1
ATOM 645 O O . GLN A 1 84 ? -7.585 9.639 18.005 1.00 97.88 84 GLN A O 1
ATOM 650 N N . VAL A 1 85 ? -6.409 8.863 19.761 1.00 98.25 85 VAL A N 1
ATOM 651 C CA . VAL A 1 85 ? -5.437 9.969 19.778 1.00 98.25 85 VAL A CA 1
ATOM 652 C C . VAL A 1 85 ? -4.592 9.964 18.503 1.00 98.25 85 VAL A C 1
ATOM 654 O O . VAL A 1 85 ? -4.415 11.010 17.879 1.00 98.25 85 VAL A O 1
ATOM 657 N N . MET A 1 86 ? -4.118 8.793 18.078 1.00 97.88 86 MET A N 1
ATOM 658 C CA . MET A 1 86 ? -3.327 8.607 16.863 1.00 97.88 86 MET A CA 1
ATOM 659 C C . MET A 1 86 ? -4.094 9.057 15.611 1.00 97.88 86 MET A C 1
ATOM 661 O O . MET A 1 86 ? -3.589 9.871 14.838 1.00 97.88 86 MET A O 1
ATOM 665 N N . VAL A 1 87 ? -5.328 8.584 15.411 1.00 97.50 87 VAL A N 1
ATOM 666 C CA . VAL A 1 87 ? -6.148 8.955 14.246 1.00 97.50 87 VAL A CA 1
ATOM 667 C C . VAL A 1 87 ? -6.446 10.456 14.239 1.00 97.50 87 VAL A C 1
ATOM 669 O O . VAL A 1 87 ? -6.329 11.102 13.193 1.00 97.50 87 VAL A O 1
ATOM 672 N N . ALA A 1 88 ? -6.783 11.037 15.396 1.00 97.62 88 ALA A N 1
ATOM 673 C CA . ALA A 1 88 ? -7.015 12.474 15.516 1.00 97.62 88 ALA A CA 1
ATOM 674 C C . ALA A 1 88 ? -5.756 13.293 15.180 1.00 97.62 88 ALA A C 1
ATOM 676 O O . ALA A 1 88 ? -5.852 14.293 14.464 1.00 97.62 88 ALA A O 1
ATOM 677 N N . HIS A 1 89 ? -4.582 12.846 15.635 1.00 98.00 89 HIS A N 1
ATOM 678 C CA . HIS A 1 89 ? -3.298 13.484 15.355 1.00 98.00 89 HIS A CA 1
ATOM 679 C C . HIS A 1 89 ? -2.999 13.542 13.850 1.00 98.00 89 HIS A C 1
ATOM 681 O O . HIS A 1 89 ? -2.793 14.626 13.305 1.00 98.00 89 HIS A O 1
ATOM 687 N N . PHE A 1 90 ? -3.057 12.404 13.152 1.00 97.88 90 PHE A N 1
ATOM 688 C CA . PHE A 1 90 ? -2.804 12.352 11.707 1.00 97.88 90 PHE A CA 1
ATOM 689 C C . PHE A 1 90 ? -3.840 13.139 10.897 1.00 97.88 90 PHE A C 1
ATOM 691 O O . PHE A 1 90 ? -3.506 13.799 9.911 1.00 97.88 90 PHE A O 1
ATOM 698 N N . LYS A 1 91 ? -5.103 13.151 11.336 1.00 96.94 91 LYS A N 1
ATOM 699 C CA . LYS A 1 91 ? -6.135 13.989 10.716 1.00 96.94 91 LYS A CA 1
ATOM 700 C C . LYS A 1 91 ? -5.821 15.483 10.853 1.00 96.94 91 LYS A C 1
ATOM 702 O O . LYS A 1 91 ? -5.978 16.214 9.879 1.00 96.94 91 LYS A O 1
ATOM 707 N N . ALA A 1 92 ? -5.358 15.932 12.021 1.00 97.94 92 ALA A N 1
ATOM 708 C CA . ALA A 1 92 ? -4.989 17.331 12.256 1.00 97.94 92 ALA A CA 1
ATOM 709 C C . ALA A 1 92 ? -3.790 17.790 11.403 1.00 97.94 92 ALA A C 1
ATOM 711 O O . ALA A 1 92 ? -3.688 18.970 11.076 1.00 97.94 92 ALA A O 1
ATOM 712 N N . LEU A 1 93 ? -2.917 16.861 11.001 1.00 97.31 93 LEU A N 1
ATOM 713 C CA . LEU A 1 93 ? -1.770 17.115 10.124 1.00 97.31 93 LEU A CA 1
ATOM 714 C C . LEU A 1 93 ? -2.097 17.051 8.620 1.00 97.31 93 LEU A C 1
ATOM 716 O O . LEU A 1 93 ? -1.189 17.147 7.798 1.00 97.31 93 LEU A O 1
ATOM 720 N N . ASN A 1 94 ? -3.372 16.901 8.237 1.00 96.00 94 ASN A N 1
ATOM 721 C CA . ASN A 1 94 ? -3.803 16.657 6.851 1.00 96.00 94 ASN A CA 1
ATOM 722 C C . ASN A 1 94 ? -3.198 15.386 6.219 1.00 96.00 94 ASN A C 1
ATOM 724 O O . ASN A 1 94 ? -3.101 15.276 4.999 1.00 96.00 94 ASN A O 1
ATOM 728 N N . SER A 1 95 ? -2.840 14.401 7.042 1.00 96.25 95 SER A N 1
ATOM 729 C CA . SER A 1 95 ? -2.240 13.125 6.638 1.00 96.25 95 SER A CA 1
ATOM 730 C C . SER A 1 95 ? -3.039 11.947 7.198 1.00 96.25 95 SER A C 1
ATOM 732 O O . SER A 1 95 ? -2.497 11.016 7.786 1.00 96.25 95 SER A O 1
ATOM 734 N N . ALA A 1 96 ? -4.366 12.007 7.049 1.00 96.56 96 ALA A N 1
ATOM 735 C CA . ALA A 1 96 ? -5.280 11.036 7.640 1.00 96.56 96 ALA A CA 1
ATOM 736 C C . ALA A 1 96 ? -4.927 9.584 7.263 1.00 96.56 96 ALA A C 1
ATOM 738 O O . ALA A 1 96 ? -4.744 9.263 6.088 1.00 96.56 96 ALA A O 1
ATOM 739 N N . LEU A 1 97 ? -4.913 8.708 8.272 1.00 97.12 97 LEU A N 1
ATOM 740 C CA . LEU A 1 97 ? -4.817 7.260 8.101 1.00 97.12 97 LEU A CA 1
ATOM 741 C C . LEU A 1 97 ? -6.162 6.750 7.574 1.00 97.12 97 LEU A C 1
ATOM 743 O O . LEU A 1 97 ? -7.152 6.710 8.302 1.00 97.12 97 LEU A O 1
ATOM 747 N N . ARG A 1 98 ? -6.218 6.415 6.289 1.00 96.56 98 ARG A N 1
ATOM 748 C CA . ARG A 1 98 ? -7.439 6.023 5.578 1.00 96.56 98 ARG A CA 1
ATOM 749 C C . ARG A 1 98 ? -7.713 4.529 5.672 1.00 96.56 98 ARG A C 1
ATOM 751 O O . ARG A 1 98 ? -8.861 4.146 5.844 1.00 96.56 98 ARG A O 1
ATOM 758 N N . SER A 1 99 ? -6.683 3.686 5.603 1.00 94.88 99 SER A N 1
ATOM 759 C CA . SER A 1 99 ? -6.879 2.228 5.663 1.00 94.88 99 SER A CA 1
ATOM 760 C C . SER A 1 99 ? -7.400 1.767 7.021 1.00 94.88 99 SER A C 1
ATOM 762 O O . SER A 1 99 ? -8.199 0.841 7.076 1.00 94.88 99 SER A O 1
ATOM 764 N N . VAL A 1 100 ? -7.022 2.441 8.113 1.00 96.00 100 VAL A N 1
ATOM 765 C CA . VAL A 1 100 ? -7.376 2.024 9.482 1.00 96.00 100 VAL A CA 1
ATOM 766 C C . VAL A 1 100 ? -8.881 2.099 9.774 1.00 96.00 100 VAL A C 1
ATOM 768 O O . VAL A 1 100 ? -9.367 1.375 10.635 1.00 96.00 100 VAL A O 1
ATOM 771 N N . SER A 1 101 ? -9.637 2.940 9.056 1.00 93.50 101 SER A N 1
ATOM 772 C CA . SER A 1 101 ? -11.094 3.025 9.221 1.00 93.50 101 SER A CA 1
ATOM 773 C C . SER A 1 101 ? -11.851 1.907 8.500 1.00 93.50 101 SER A C 1
ATOM 775 O O . SER A 1 101 ? -12.994 1.629 8.854 1.00 93.50 101 SER A O 1
ATOM 777 N N . VAL A 1 102 ? -11.228 1.268 7.503 1.00 96.88 102 VAL A N 1
ATOM 778 C CA . VAL A 1 102 ? -11.809 0.157 6.728 1.00 96.88 102 VAL A CA 1
ATOM 779 C C . VAL A 1 102 ? -11.273 -1.192 7.205 1.00 96.88 102 VAL A C 1
ATOM 781 O O . VAL A 1 102 ? -12.024 -2.160 7.280 1.00 96.88 102 VAL A O 1
ATOM 784 N N . TYR A 1 103 ? -9.996 -1.243 7.586 1.00 97.44 103 TYR A N 1
ATOM 785 C CA . TYR A 1 103 ? -9.289 -2.439 8.040 1.00 97.44 103 TYR A CA 1
ATOM 786 C C . TYR A 1 103 ? -8.753 -2.257 9.473 1.00 97.44 103 TYR A C 1
ATOM 788 O O . TYR A 1 103 ? -7.537 -2.232 9.685 1.00 97.44 103 TYR A O 1
ATOM 796 N N . PRO A 1 104 ? -9.634 -2.087 10.479 1.00 97.19 104 PRO A N 1
ATOM 797 C CA . PRO A 1 104 ? -9.222 -1.725 11.833 1.00 97.19 104 PRO A CA 1
ATOM 798 C C . PRO A 1 104 ? -8.506 -2.854 12.579 1.00 97.19 104 PRO A C 1
ATOM 800 O O . PRO A 1 104 ? -7.790 -2.579 13.539 1.00 97.19 104 PRO A O 1
ATOM 803 N N . ARG A 1 105 ? -8.689 -4.121 12.193 1.00 96.88 105 ARG A N 1
ATOM 804 C CA . ARG A 1 105 ? -8.122 -5.278 12.903 1.00 96.88 105 ARG A CA 1
ATOM 805 C C . ARG A 1 105 ? -7.176 -6.079 12.019 1.00 96.88 105 ARG A C 1
ATOM 807 O O . ARG A 1 105 ? -7.260 -6.057 10.794 1.00 96.88 105 ARG A O 1
ATOM 814 N N . LEU A 1 106 ? -6.321 -6.877 12.661 1.00 95.31 106 LEU A N 1
ATOM 815 C CA . LEU A 1 106 ? -5.424 -7.809 11.970 1.00 95.31 106 LEU A CA 1
ATOM 816 C C . LEU A 1 106 ? -6.184 -8.756 11.031 1.00 95.31 106 LEU A C 1
ATOM 818 O O . LEU A 1 106 ? -5.720 -9.018 9.925 1.00 95.31 106 LEU A O 1
ATOM 822 N N . GLN A 1 107 ? -7.361 -9.239 11.442 1.00 97.50 107 GLN A N 1
ATOM 823 C CA . GLN A 1 107 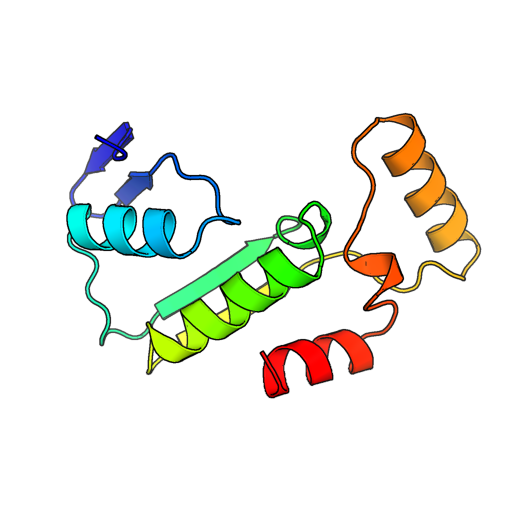? -8.186 -10.100 10.593 1.00 97.50 107 GLN A CA 1
ATOM 824 C C . GLN A 1 107 ? -8.679 -9.366 9.343 1.00 97.50 107 GLN A C 1
ATOM 826 O O . GLN A 1 107 ? -8.692 -9.961 8.271 1.00 97.50 107 GLN A O 1
ATOM 831 N N . ASP A 1 108 ? -9.029 -8.082 9.453 1.00 97.75 108 ASP A N 1
ATOM 832 C CA . ASP A 1 108 ? -9.504 -7.291 8.315 1.00 97.75 108 ASP A CA 1
ATOM 833 C C . ASP A 1 108 ? -8.388 -7.138 7.263 1.00 97.75 108 ASP A C 1
ATOM 835 O O . ASP A 1 108 ? -8.630 -7.310 6.070 1.00 97.75 108 ASP A O 1
ATOM 839 N N . GLN A 1 109 ? -7.139 -6.937 7.704 1.00 97.56 109 GLN A N 1
ATOM 840 C CA . GLN A 1 109 ? -5.968 -6.941 6.817 1.00 97.56 109 GLN A CA 1
ATOM 841 C C . GLN A 1 109 ? -5.733 -8.316 6.182 1.00 97.56 109 GLN A C 1
ATOM 843 O O . GLN A 1 109 ? -5.485 -8.411 4.985 1.00 97.56 109 GLN A O 1
ATOM 848 N N . GLN A 1 110 ? -5.850 -9.406 6.943 1.00 97.50 110 GLN A N 1
ATOM 849 C CA . GLN A 1 110 ? -5.719 -10.754 6.378 1.00 97.50 110 GLN A CA 1
ATOM 850 C C . GLN A 1 110 ? -6.760 -11.010 5.282 1.00 97.50 110 GLN A C 1
ATOM 852 O O . GLN A 1 110 ? -6.405 -11.496 4.210 1.00 97.50 110 GLN A O 1
ATOM 857 N N . GLN A 1 111 ? -8.025 -10.651 5.525 1.00 98.25 111 GLN A N 1
ATOM 858 C CA . GLN A 1 111 ? -9.091 -10.788 4.530 1.00 98.25 111 GLN A CA 1
ATOM 859 C C . GLN A 1 111 ? -8.823 -9.923 3.301 1.00 98.25 111 GLN A C 1
ATOM 861 O O . GLN A 1 111 ? -8.968 -10.401 2.180 1.00 98.25 111 GLN A O 1
ATOM 866 N N . ARG A 1 112 ? -8.356 -8.687 3.499 1.00 97.81 112 ARG A N 1
ATOM 867 C CA . ARG A 1 112 ? -7.948 -7.804 2.407 1.00 97.81 112 ARG A CA 1
ATOM 868 C C . ARG A 1 112 ? -6.922 -8.470 1.491 1.00 97.81 112 ARG A C 1
ATOM 870 O O . ARG A 1 112 ? -7.120 -8.467 0.289 1.00 97.81 112 ARG A O 1
ATOM 877 N N . PHE A 1 113 ? -5.872 -9.091 2.029 1.00 97.81 113 PHE A N 1
ATOM 878 C CA . PHE A 1 113 ? -4.864 -9.779 1.207 1.00 97.81 113 PHE A CA 1
ATOM 879 C C . PHE A 1 113 ? -5.372 -11.057 0.530 1.00 97.81 113 PHE A C 1
ATOM 881 O O . PHE A 1 113 ? -4.889 -11.401 -0.545 1.00 97.81 113 PHE A O 1
ATOM 888 N N . LEU A 1 114 ? -6.317 -11.775 1.142 1.00 97.56 114 LEU A N 1
ATOM 889 C CA . LEU A 1 114 ? -6.898 -12.993 0.562 1.00 97.56 114 LEU A CA 1
ATOM 890 C C . LEU A 1 114 ? -7.904 -12.707 -0.564 1.00 97.56 114 LEU A C 1
ATOM 892 O O . LEU A 1 114 ? -8.187 -13.604 -1.358 1.00 97.56 114 LEU A O 1
ATOM 896 N N . HIS A 1 115 ? -8.453 -11.490 -0.613 1.00 96.12 115 HIS A N 1
ATOM 897 C CA . HIS A 1 115 ? -9.545 -11.107 -1.513 1.00 96.12 115 HIS A CA 1
ATOM 898 C C . HIS A 1 115 ? -9.235 -9.912 -2.430 1.00 96.12 115 HIS A C 1
ATOM 900 O O . HIS A 1 115 ? -10.138 -9.463 -3.136 1.0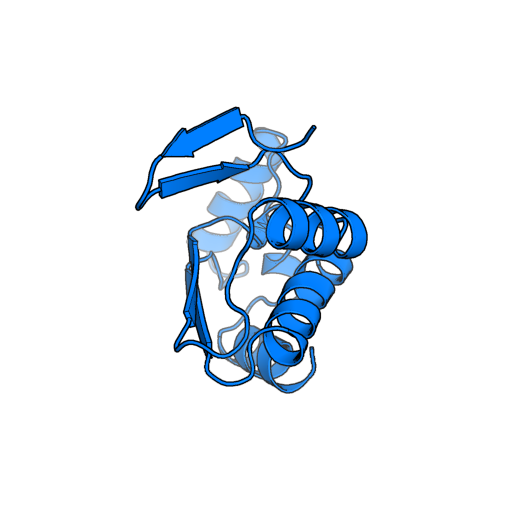0 96.12 115 HIS A O 1
ATOM 906 N N . ALA A 1 116 ? -8.003 -9.395 -2.407 1.00 91.38 116 ALA A N 1
ATOM 907 C CA . ALA A 1 116 ? -7.533 -8.329 -3.298 1.00 91.38 116 ALA A CA 1
ATOM 908 C C . ALA A 1 116 ? -7.296 -8.803 -4.742 1.00 91.38 116 ALA A C 1
ATOM 910 O O . ALA A 1 116 ? -6.931 -9.984 -4.943 1.00 91.38 116 ALA A O 1
#

Secondary structure (DSSP, 8-state):
--EEEEETTEEEE---TT-HHHHHHHHHHTT--TTS-EEEEEES-GGGS-HHHHHHHHHHHHHH-TTEEEEEE----TTSHHHHHHHHHHHHTT----GGGT--SHHHHHHHHHH-

Sequence (116 aa):
DSIVLDSPDYKLIGVDLGDVDALDSALAAAAITWDCPTLLLAEVVLCYMDPARSTDVIGWSARRFPRSRFVLYEQFSPDDAFGQVMVAHFKALNSALRSVSVYPRLQDQQQRFLHA

pLDDT: mean 96.74, std 2.63, range [72.62, 98.56]

InterPro domains:
  IPR007213 Methyltransferase Ppm1/Ppm2/Tcmp [PF04072] (9-60)
  IPR029063 S-adenosyl-L-methionine-dependent methyltransferase superfamily [G3DSA:3.40.50.150] (1-116)
  IPR029063 S-adenosyl-L-methionine-dependent methyltransferase superfamily [SSF53335] (4-113)